Protein AF-A0A8T4JSI2-F1 (afdb_monomer_lite)

Structure (mmCIF, N/CA/C/O backbone):
data_AF-A0A8T4JSI2-F1
#
_entry.id   AF-A0A8T4JSI2-F1
#
loop_
_atom_site.group_PDB
_atom_site.id
_atom_site.type_symbol
_atom_site.label_atom_id
_atom_site.label_alt_id
_atom_site.label_comp_id
_atom_site.label_asym_id
_atom_site.label_entity_id
_atom_site.label_seq_id
_atom_site.pdbx_PDB_ins_code
_atom_site.Cartn_x
_atom_site.Cartn_y
_atom_site.Cartn_z
_atom_site.occupancy
_atom_site.B_iso_or_equiv
_atom_site.auth_seq_id
_atom_site.auth_comp_id
_atom_site.auth_asym_id
_atom_site.auth_atom_id
_atom_site.pdbx_PDB_model_num
ATOM 1 N N . MET A 1 1 ? -12.317 9.825 13.010 1.00 52.91 1 MET A N 1
ATOM 2 C CA . MET A 1 1 ? -13.383 9.235 12.178 1.00 52.91 1 MET A CA 1
ATOM 3 C C . MET A 1 1 ? -13.121 7.735 12.068 1.00 52.91 1 MET A C 1
ATOM 5 O O . MET A 1 1 ? -11.948 7.383 12.065 1.00 52.91 1 MET A O 1
ATOM 9 N N . LEU A 1 2 ? -14.133 6.858 11.969 1.00 42.91 2 LEU A N 1
ATOM 10 C CA . LEU A 1 2 ? -13.864 5.468 11.554 1.00 42.91 2 LEU A CA 1
ATOM 11 C C . LEU A 1 2 ? -13.056 5.510 10.244 1.00 42.91 2 LEU A C 1
ATOM 13 O O . LEU A 1 2 ? -13.365 6.359 9.397 1.00 42.91 2 LEU A O 1
ATOM 17 N N . PRO A 1 3 ? -12.018 4.674 10.076 1.00 49.56 3 PRO A N 1
ATOM 18 C CA . PRO A 1 3 ? -11.310 4.621 8.812 1.00 49.56 3 PRO A CA 1
ATOM 19 C C . PRO A 1 3 ? -12.323 4.368 7.699 1.00 49.56 3 PRO A C 1
ATOM 21 O O . PRO A 1 3 ? -13.070 3.398 7.742 1.00 49.56 3 PRO A O 1
ATOM 24 N N . ILE A 1 4 ? -12.404 5.279 6.725 1.00 50.94 4 ILE A N 1
ATOM 25 C CA . ILE A 1 4 ? -13.126 4.997 5.487 1.00 50.94 4 ILE A CA 1
ATOM 26 C C . ILE A 1 4 ? -12.179 4.112 4.699 1.00 50.94 4 ILE A C 1
ATOM 28 O O . ILE A 1 4 ? -11.185 4.605 4.168 1.00 50.94 4 ILE A O 1
ATOM 32 N N . TYR A 1 5 ? -12.471 2.815 4.692 1.00 55.50 5 TYR A N 1
ATOM 33 C CA . TYR A 1 5 ? -11.712 1.804 3.973 1.00 55.50 5 TYR A CA 1
ATOM 34 C C . TYR A 1 5 ? -11.876 2.067 2.479 1.00 55.50 5 TYR A C 1
ATOM 36 O O . TYR A 1 5 ? -12.967 1.852 1.945 1.00 55.50 5 TYR A O 1
ATOM 44 N N . PRO A 1 6 ? -10.842 2.545 1.772 1.00 62.41 6 PRO A N 1
ATOM 45 C CA . PRO A 1 6 ? -10.924 2.640 0.332 1.00 62.41 6 PRO A CA 1
ATOM 46 C C . PRO A 1 6 ? -10.831 1.199 -0.168 1.00 62.41 6 PRO A C 1
ATOM 48 O O . PRO A 1 6 ? -9.755 0.626 -0.127 1.00 62.41 6 PRO A O 1
ATOM 51 N N . GLY A 1 7 ? -11.970 0.578 -0.488 1.00 71.19 7 GLY A N 1
ATOM 52 C CA . GLY A 1 7 ? -12.135 -0.646 -1.292 1.00 71.19 7 GLY A CA 1
ATOM 53 C C . GLY A 1 7 ? -11.194 -1.844 -1.065 1.00 71.19 7 GLY A C 1
ATOM 54 O O . GLY A 1 7 ? -11.032 -2.657 -1.975 1.00 71.19 7 GLY A O 1
ATOM 55 N N . GLY A 1 8 ? -10.566 -1.969 0.107 1.00 84.56 8 GLY A N 1
ATOM 56 C CA . GLY A 1 8 ? -9.672 -3.072 0.458 1.00 84.56 8 GLY A CA 1
ATOM 57 C C . GLY A 1 8 ? -8.441 -3.196 -0.447 1.00 84.56 8 GLY A C 1
ATOM 58 O O . GLY A 1 8 ? -7.900 -2.216 -0.958 1.00 84.56 8 GLY A O 1
ATOM 59 N N . HIS A 1 9 ? -7.973 -4.429 -0.633 1.00 90.25 9 HIS A N 1
ATOM 60 C CA . HIS A 1 9 ? -6.759 -4.707 -1.399 1.00 90.25 9 HIS A CA 1
ATOM 61 C C . HIS A 1 9 ? -6.868 -4.307 -2.879 1.00 90.25 9 HIS A C 1
ATOM 63 O O . HIS A 1 9 ? -5.904 -3.793 -3.441 1.00 90.25 9 HIS A O 1
ATOM 69 N N . VAL A 1 10 ? -8.055 -4.449 -3.477 1.00 91.44 10 VAL A N 1
ATOM 70 C CA . VAL A 1 10 ? -8.315 -4.064 -4.874 1.00 91.44 10 VAL A CA 1
ATOM 71 C C . VAL A 1 10 ? -8.159 -2.556 -5.075 1.00 91.44 10 VAL A C 1
ATOM 73 O O . VAL A 1 10 ? -7.570 -2.117 -6.058 1.00 91.44 10 VAL A O 1
ATOM 76 N N . ALA A 1 11 ? -8.624 -1.735 -4.132 1.00 88.94 11 ALA A N 1
ATOM 77 C CA . ALA A 1 11 ? -8.423 -0.290 -4.222 1.00 88.94 11 ALA A CA 1
ATOM 78 C C . ALA A 1 11 ? -6.945 0.107 -4.123 1.00 88.94 11 ALA A C 1
ATOM 80 O O . ALA A 1 11 ? -6.524 1.042 -4.799 1.00 88.94 11 ALA A O 1
ATOM 81 N N . TYR A 1 12 ? -6.149 -0.614 -3.326 1.00 89.00 12 TYR A N 1
ATOM 82 C CA . TYR A 1 12 ? -4.697 -0.434 -3.313 1.00 89.00 12 TYR A CA 1
ATOM 83 C C . TYR A 1 12 ? -4.076 -0.770 -4.677 1.00 89.00 12 TYR A C 1
ATOM 85 O O . TYR A 1 12 ? -3.292 0.022 -5.194 1.00 89.00 12 TYR A O 1
ATOM 93 N N . GLN A 1 13 ? -4.457 -1.895 -5.282 1.00 92.25 13 GLN A N 1
ATOM 94 C CA . GLN A 1 13 ? -3.974 -2.295 -6.607 1.00 92.25 13 GLN A CA 1
ATOM 95 C C . GLN A 1 13 ? -4.325 -1.249 -7.677 1.00 92.25 13 GLN A C 1
ATOM 97 O O . GLN A 1 13 ? -3.454 -0.814 -8.428 1.00 92.25 13 GLN A O 1
ATOM 102 N N . ASN A 1 14 ? -5.569 -0.763 -7.684 1.00 92.88 14 ASN A N 1
ATOM 103 C CA . ASN A 1 14 ? -6.004 0.302 -8.591 1.00 92.88 14 ASN A CA 1
ATOM 104 C C . ASN A 1 14 ? -5.201 1.594 -8.393 1.00 92.88 14 ASN A C 1
ATOM 106 O O . ASN A 1 14 ? -4.774 2.196 -9.376 1.00 92.88 14 ASN A O 1
ATOM 110 N N . PHE A 1 15 ? -4.947 1.984 -7.139 1.00 88.81 15 PHE A N 1
ATOM 111 C CA . PHE A 1 15 ? -4.104 3.135 -6.823 1.00 88.81 15 PHE A CA 1
ATOM 112 C C . PHE A 1 15 ? -2.689 2.967 -7.387 1.00 88.81 15 PHE A C 1
ATOM 114 O O . PHE A 1 15 ? -2.187 3.879 -8.034 1.00 88.81 15 PHE A O 1
ATOM 121 N N . VAL A 1 16 ? -2.053 1.806 -7.200 1.00 89.25 16 VAL A N 1
ATOM 122 C CA . VAL A 1 16 ? -0.704 1.547 -7.735 1.00 89.25 16 VAL A CA 1
ATOM 123 C C . VAL A 1 16 ? -0.689 1.648 -9.259 1.00 89.25 16 VAL A C 1
ATOM 125 O O . VAL A 1 16 ? 0.180 2.320 -9.807 1.00 89.25 16 VAL A O 1
ATOM 128 N N . VAL A 1 17 ? -1.666 1.049 -9.946 1.00 91.06 17 VAL A N 1
ATOM 129 C CA . VAL A 1 17 ? -1.771 1.126 -11.415 1.00 91.06 17 VAL A CA 1
ATOM 130 C C . VAL A 1 17 ? -1.946 2.567 -11.887 1.00 91.06 17 VAL A C 1
ATOM 132 O O . VAL A 1 17 ? -1.295 2.979 -12.847 1.00 91.06 17 VAL A O 1
ATOM 135 N N . GLU A 1 18 ? -2.803 3.342 -11.224 1.00 91.94 18 GLU A N 1
ATOM 136 C CA . GLU A 1 18 ? -3.003 4.758 -11.534 1.00 91.94 18 GLU A CA 1
ATOM 137 C C . GLU A 1 18 ? -1.710 5.557 -11.334 1.00 91.94 18 GLU A C 1
ATOM 139 O O . GLU A 1 18 ? -1.304 6.304 -12.222 1.00 91.94 18 GLU A O 1
ATOM 144 N N . GLN A 1 19 ? -1.015 5.360 -10.209 1.00 89.19 19 GLN A N 1
ATOM 145 C CA . GLN A 1 19 ? 0.242 6.056 -9.947 1.00 89.19 19 GLN A CA 1
ATOM 146 C C . GLN A 1 19 ? 1.334 5.670 -10.947 1.00 89.19 19 GLN A C 1
ATOM 148 O O . GLN A 1 19 ? 2.042 6.558 -11.415 1.00 89.19 19 GLN A O 1
ATOM 153 N N . LEU A 1 20 ? 1.451 4.394 -11.324 1.00 88.81 20 LEU A N 1
ATOM 154 C CA . LEU A 1 20 ? 2.415 3.960 -12.336 1.00 88.81 20 LEU A CA 1
ATOM 155 C C . LEU A 1 20 ? 2.126 4.610 -13.693 1.00 88.81 20 LEU A C 1
ATOM 157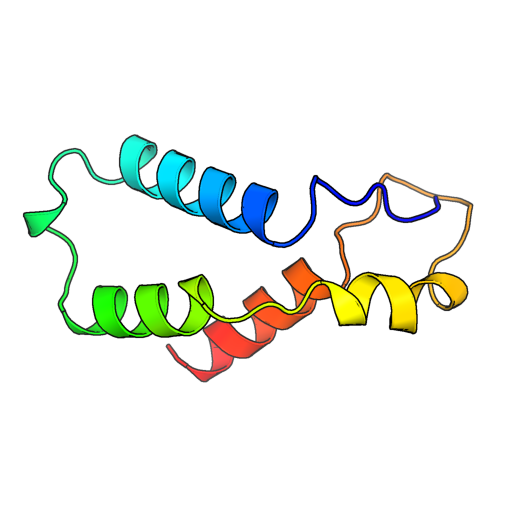 O O . LEU A 1 20 ? 3.041 5.160 -14.294 1.00 88.81 20 LEU A O 1
ATOM 161 N N . ARG A 1 21 ? 0.862 4.637 -14.136 1.00 90.38 21 ARG A N 1
ATOM 162 C CA . ARG A 1 21 ? 0.461 5.295 -15.396 1.00 90.38 21 ARG A CA 1
ATOM 163 C C . ARG A 1 21 ? 0.718 6.801 -15.394 1.00 90.38 21 ARG A C 1
ATOM 165 O O . ARG A 1 21 ? 1.053 7.357 -16.433 1.00 90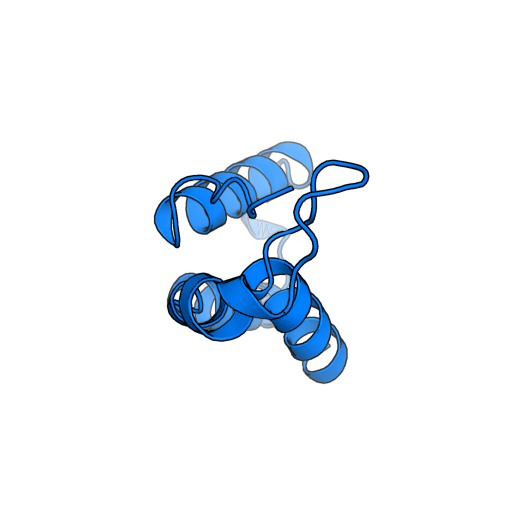.38 21 ARG A O 1
ATOM 172 N N . ASN A 1 22 ? 0.547 7.454 -14.246 1.00 91.50 22 ASN A N 1
ATOM 173 C CA . ASN A 1 22 ? 0.736 8.899 -14.125 1.00 91.50 22 ASN A CA 1
ATOM 174 C C . ASN A 1 22 ? 2.216 9.308 -14.091 1.00 91.50 22 ASN A C 1
ATOM 176 O O . ASN A 1 22 ? 2.539 10.418 -14.506 1.00 91.50 22 ASN A O 1
ATOM 180 N N . HIS A 1 23 ? 3.102 8.444 -13.585 1.00 89.38 23 HIS A N 1
ATOM 181 C CA . HIS A 1 23 ? 4.518 8.778 -13.378 1.00 89.38 23 HIS A CA 1
ATOM 182 C C . HIS A 1 23 ? 5.466 8.124 -14.390 1.00 89.38 23 HIS A C 1
ATOM 184 O O . HIS A 1 23 ? 6.563 8.638 -14.588 1.00 89.38 23 HIS A O 1
ATOM 190 N N . TYR A 1 24 ? 5.056 7.036 -15.048 1.00 87.62 24 TYR A N 1
ATOM 191 C CA . TYR A 1 24 ? 5.855 6.322 -16.042 1.00 87.62 24 TYR A CA 1
ATOM 192 C C . TYR A 1 24 ? 5.084 6.226 -17.360 1.00 87.62 24 TYR A C 1
ATOM 194 O O . TYR A 1 24 ? 4.093 5.503 -17.468 1.00 87.62 24 TYR A O 1
ATOM 202 N N . ALA A 1 25 ? 5.558 6.946 -18.381 1.00 87.81 25 ALA A N 1
ATOM 203 C CA . ALA A 1 25 ? 4.979 6.890 -19.725 1.00 87.81 25 ALA A CA 1
ATOM 204 C C . ALA A 1 25 ? 5.243 5.535 -20.405 1.00 87.81 25 ALA A C 1
ATOM 206 O O . ALA A 1 25 ? 4.417 5.059 -21.185 1.00 87.81 25 ALA A O 1
ATOM 207 N N . ASN A 1 26 ? 6.379 4.905 -20.085 1.00 87.50 26 ASN A N 1
ATOM 208 C CA . ASN A 1 26 ? 6.765 3.594 -20.583 1.00 87.50 26 ASN A CA 1
ATOM 209 C C . ASN A 1 26 ? 7.084 2.642 -19.412 1.00 87.50 26 ASN A C 1
ATOM 211 O O . ASN A 1 26 ? 8.034 2.890 -18.671 1.00 87.50 26 ASN A O 1
ATOM 215 N N . PRO A 1 27 ? 6.357 1.519 -19.256 1.00 76.56 27 PRO A N 1
ATOM 216 C CA . PRO A 1 27 ? 6.622 0.534 -18.204 1.00 76.56 27 PRO A CA 1
ATOM 217 C C . PRO A 1 27 ? 8.029 -0.074 -18.252 1.00 76.56 27 PRO A C 1
ATOM 219 O O . PRO A 1 27 ? 8.542 -0.490 -17.220 1.00 76.56 27 PRO A O 1
ATOM 222 N N . ALA A 1 28 ? 8.663 -0.110 -19.430 1.00 84.19 28 ALA A N 1
ATOM 223 C CA . ALA A 1 28 ? 10.015 -0.648 -19.596 1.00 84.19 28 ALA A CA 1
ATOM 224 C C . ALA A 1 28 ? 11.111 0.230 -18.959 1.00 84.19 28 ALA A C 1
ATOM 226 O O . ALA A 1 28 ? 12.263 -0.184 -18.896 1.00 84.19 28 ALA A O 1
ATOM 227 N N . GLU A 1 29 ? 10.772 1.436 -18.494 1.00 87.38 29 GLU A N 1
ATOM 228 C CA . GLU A 1 29 ? 11.694 2.310 -17.760 1.00 87.38 29 GLU A CA 1
ATOM 229 C C . GLU A 1 29 ? 11.814 1.929 -16.278 1.00 87.38 29 GLU A C 1
ATOM 231 O O . GLU A 1 29 ? 12.689 2.449 -15.582 1.00 87.38 29 GLU A O 1
ATOM 236 N N . LEU A 1 30 ? 10.947 1.041 -15.772 1.00 88.00 30 LEU A N 1
ATOM 237 C CA . LEU A 1 30 ? 10.993 0.617 -14.379 1.00 88.00 30 LEU A CA 1
ATOM 238 C C . LEU A 1 30 ? 12.206 -0.307 -14.145 1.00 88.00 30 LEU A C 1
ATOM 240 O O . LEU A 1 30 ? 12.312 -1.342 -14.798 1.00 88.00 30 LEU A O 1
ATOM 244 N N . PRO A 1 31 ? 13.102 0.007 -13.193 1.00 91.00 31 PRO A N 1
ATOM 245 C CA . PRO A 1 31 ? 14.184 -0.894 -12.810 1.00 91.00 31 PRO A CA 1
ATOM 246 C C . PRO A 1 31 ? 13.659 -2.238 -12.288 1.00 91.00 31 PRO A C 1
ATOM 248 O O . PRO A 1 31 ? 12.731 -2.254 -11.476 1.00 91.00 31 PRO A O 1
ATOM 251 N N . ASP A 1 32 ? 14.329 -3.342 -12.633 1.00 91.44 32 ASP A N 1
ATOM 252 C CA . ASP A 1 32 ? 13.946 -4.704 -12.216 1.00 91.44 32 ASP A CA 1
ATOM 253 C C . ASP A 1 32 ? 13.746 -4.831 -10.696 1.00 91.44 32 ASP A C 1
ATOM 255 O O . ASP A 1 32 ? 12.791 -5.448 -10.229 1.00 91.44 32 ASP A O 1
ATOM 259 N N . ARG A 1 33 ? 14.603 -4.176 -9.897 1.00 91.00 33 ARG A N 1
ATOM 260 C CA . ARG A 1 33 ? 14.479 -4.155 -8.427 1.00 91.00 33 ARG A CA 1
ATOM 261 C C . ARG A 1 33 ? 13.174 -3.504 -7.959 1.00 91.00 33 ARG A C 1
ATOM 263 O O . ARG A 1 33 ? 12.594 -3.946 -6.972 1.00 91.00 33 ARG A O 1
ATOM 270 N N . LEU A 1 34 ? 12.731 -2.436 -8.622 1.00 90.44 34 LEU A N 1
ATOM 271 C CA . LEU A 1 34 ? 11.470 -1.776 -8.282 1.00 90.44 34 LEU A CA 1
ATOM 272 C C . LEU A 1 34 ? 10.272 -2.627 -8.704 1.00 90.44 34 LEU A C 1
ATOM 274 O O . LEU A 1 34 ? 9.275 -2.632 -7.986 1.00 90.44 34 LEU A O 1
ATOM 278 N N . LEU A 1 35 ? 10.387 -3.369 -9.808 1.00 89.56 35 LEU A N 1
ATOM 279 C CA . LEU A 1 35 ? 9.354 -4.302 -10.248 1.00 89.56 35 LEU A CA 1
ATOM 280 C C . LEU A 1 35 ? 9.189 -5.468 -9.259 1.00 89.56 35 LEU A C 1
ATOM 282 O O . LEU A 1 35 ? 8.070 -5.718 -8.822 1.00 89.56 35 LEU A O 1
ATOM 286 N N . ASP A 1 36 ? 10.288 -6.083 -8.809 1.00 92.62 36 ASP A N 1
ATOM 287 C CA . ASP A 1 36 ? 10.260 -7.139 -7.780 1.00 92.62 36 ASP A CA 1
ATOM 288 C C . ASP A 1 36 ? 9.606 -6.646 -6.477 1.00 92.62 36 ASP A C 1
ATOM 290 O O . ASP A 1 36 ? 8.727 -7.295 -5.906 1.00 92.62 36 ASP A O 1
ATOM 294 N N . ILE A 1 37 ? 9.965 -5.441 -6.016 1.00 92.56 37 ILE A N 1
ATOM 295 C CA . ILE A 1 37 ? 9.316 -4.835 -4.846 1.00 92.56 37 ILE A CA 1
ATOM 296 C C . ILE A 1 37 ? 7.823 -4.608 -5.120 1.00 92.56 37 ILE A C 1
ATOM 298 O O . ILE A 1 37 ? 6.991 -4.946 -4.274 1.00 92.56 37 ILE A O 1
ATOM 302 N N . ALA A 1 38 ? 7.463 -4.056 -6.280 1.00 90.12 38 ALA A N 1
ATOM 303 C CA . ALA A 1 38 ? 6.072 -3.800 -6.632 1.00 90.12 38 ALA A CA 1
ATOM 304 C C . ALA A 1 38 ? 5.240 -5.091 -6.631 1.00 90.12 38 ALA A C 1
ATOM 306 O O . ALA A 1 38 ? 4.180 -5.103 -6.009 1.00 90.12 38 ALA A O 1
ATOM 307 N N . GLU A 1 39 ? 5.735 -6.181 -7.218 1.00 92.50 39 GLU A N 1
ATOM 308 C CA . GLU A 1 39 ? 5.076 -7.495 -7.227 1.00 92.50 39 GLU A CA 1
ATOM 309 C C . GLU A 1 39 ? 4.869 -8.045 -5.808 1.00 92.50 39 GLU A C 1
ATOM 311 O O . GLU A 1 39 ? 3.761 -8.439 -5.429 1.00 92.50 39 GLU A O 1
ATOM 316 N N . ARG A 1 40 ? 5.895 -7.968 -4.952 1.00 93.50 40 ARG A N 1
ATOM 317 C CA . ARG A 1 40 ? 5.810 -8.441 -3.557 1.00 93.50 40 ARG A CA 1
ATOM 318 C C . ARG A 1 40 ? 4.769 -7.687 -2.735 1.00 93.50 40 ARG A C 1
ATOM 320 O O . ARG A 1 40 ? 4.181 -8.260 -1.811 1.00 93.50 40 ARG A O 1
ATOM 327 N N . PHE A 1 41 ? 4.558 -6.403 -3.018 1.00 93.25 41 PHE A N 1
ATOM 328 C CA . PHE A 1 41 ? 3.511 -5.602 -2.379 1.00 93.25 41 PHE A CA 1
ATOM 329 C C . PHE A 1 41 ? 2.151 -5.741 -3.075 1.00 93.25 41 PHE A C 1
ATOM 331 O O . PHE A 1 41 ? 1.123 -5.632 -2.398 1.00 93.25 41 PHE A O 1
ATOM 338 N N . TRP A 1 42 ? 2.138 -6.030 -4.378 1.00 93.31 42 TRP A N 1
ATOM 339 C CA . TRP A 1 42 ? 0.946 -6.217 -5.202 1.00 93.31 42 TRP A CA 1
ATOM 340 C C . TRP A 1 42 ? 0.067 -7.364 -4.711 1.00 93.31 42 TRP A C 1
ATOM 342 O O . TRP A 1 42 ? -1.147 -7.198 -4.630 1.00 93.31 42 TRP A O 1
ATOM 352 N N . GLU A 1 43 ? 0.673 -8.491 -4.334 1.00 93.19 43 GLU A N 1
ATOM 353 C CA . GLU A 1 43 ? -0.035 -9.671 -3.813 1.00 93.19 43 GLU A CA 1
ATOM 354 C C . GLU A 1 43 ? -0.313 -9.585 -2.303 1.00 93.19 43 GLU A C 1
ATOM 356 O O . GLU A 1 43 ? -1.110 -10.341 -1.738 1.00 93.19 43 GLU A O 1
ATOM 361 N N . LYS A 1 44 ? 0.363 -8.666 -1.602 1.00 93.50 44 LYS A N 1
ATOM 362 C CA . LYS A 1 44 ? 0.312 -8.594 -0.143 1.00 93.50 44 LYS A CA 1
ATOM 363 C C . LYS A 1 44 ? -0.946 -7.874 0.333 1.00 93.50 44 LYS A C 1
ATOM 365 O O . LYS A 1 44 ? -1.015 -6.642 0.468 1.00 93.50 44 LYS A O 1
ATOM 370 N N . ASN A 1 45 ? -1.941 -8.678 0.682 1.00 93.44 45 ASN A N 1
ATOM 371 C CA . ASN A 1 45 ? -3.164 -8.194 1.295 1.00 93.44 45 ASN A CA 1
ATOM 372 C C . ASN A 1 45 ? -2.968 -7.892 2.793 1.00 93.44 45 ASN A C 1
ATOM 374 O O . ASN A 1 45 ? -2.956 -8.786 3.633 1.00 93.44 45 ASN A O 1
ATOM 378 N N . LEU A 1 46 ? -2.847 -6.604 3.128 1.00 91.69 46 LEU A N 1
ATOM 379 C CA . LEU A 1 46 ? -2.771 -6.102 4.507 1.00 91.69 46 LEU A CA 1
ATOM 380 C C . LEU A 1 46 ? -4.100 -5.524 5.019 1.00 91.69 46 LEU A C 1
ATOM 382 O O . LEU A 1 46 ? -4.118 -4.891 6.071 1.00 91.69 46 LEU A O 1
ATOM 386 N N . THR A 1 47 ? -5.212 -5.698 4.299 1.00 89.19 47 THR A N 1
ATOM 387 C CA . THR A 1 47 ? -6.504 -5.090 4.669 1.00 89.19 47 THR A CA 1
ATOM 388 C C . THR A 1 47 ? -7.021 -5.585 6.024 1.00 89.19 47 THR A C 1
ATOM 390 O O . THR A 1 47 ? -7.703 -4.842 6.717 1.00 89.19 47 THR A O 1
ATOM 393 N N . GLY A 1 48 ? -6.625 -6.781 6.475 1.00 90.31 48 GLY A N 1
ATOM 394 C CA . GLY A 1 48 ? -6.964 -7.266 7.821 1.00 90.31 48 GLY A CA 1
ATOM 395 C C . GLY A 1 48 ? 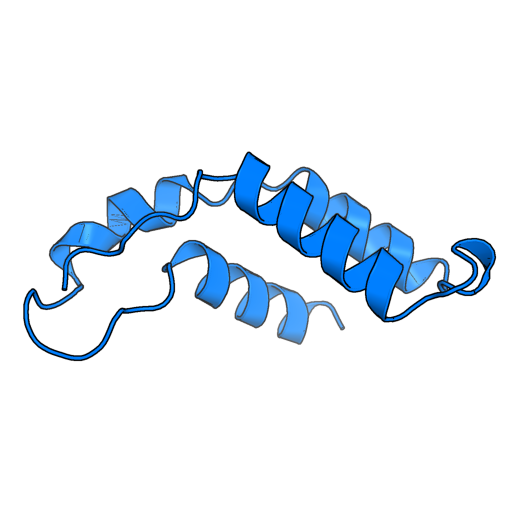-6.454 -6.368 8.961 1.00 90.31 48 GLY A C 1
ATOM 396 O O . GLY A 1 48 ? -7.073 -6.314 10.021 1.00 90.31 48 GLY A O 1
ATOM 397 N N . ILE A 1 49 ? -5.374 -5.610 8.734 1.00 90.50 49 ILE A N 1
ATOM 398 C CA . ILE A 1 49 ? -4.820 -4.666 9.720 1.00 90.50 49 ILE A CA 1
ATOM 399 C C . ILE A 1 49 ? -5.759 -3.491 9.953 1.00 90.50 49 ILE A C 1
ATOM 401 O O . ILE A 1 49 ? -5.848 -2.982 11.067 1.00 90.50 49 ILE A O 1
ATOM 405 N N . ASP A 1 50 ? -6.478 -3.076 8.914 1.00 87.31 50 ASP A N 1
ATOM 406 C CA . ASP A 1 50 ? -7.432 -1.990 9.045 1.00 87.31 50 ASP A CA 1
ATOM 407 C C . ASP A 1 50 ? -8.525 -2.375 10.064 1.00 87.31 50 ASP A C 1
ATOM 409 O O . ASP A 1 50 ? -8.840 -1.576 10.949 1.00 87.31 50 ASP A O 1
ATOM 413 N N . THR A 1 51 ? -9.032 -3.618 9.999 1.00 87.25 51 THR A N 1
ATOM 414 C CA . THR A 1 51 ? -10.046 -4.153 10.932 1.00 87.25 51 THR A CA 1
ATOM 415 C C . THR A 1 51 ? -9.480 -4.341 12.328 1.00 87.25 51 THR A C 1
ATOM 417 O O . THR A 1 51 ? -10.101 -3.919 13.300 1.00 87.25 51 THR A O 1
ATOM 420 N N . LEU A 1 52 ? -8.279 -4.912 12.430 1.00 90.19 52 LEU A N 1
ATOM 421 C CA . LEU A 1 52 ? -7.605 -5.124 13.710 1.00 90.19 52 LEU A CA 1
ATOM 422 C C . LEU A 1 52 ? -7.394 -3.812 14.476 1.00 90.19 52 LEU A C 1
ATOM 424 O O . LEU A 1 52 ? -7.571 -3.763 15.688 1.00 90.19 52 LEU A O 1
ATOM 428 N N . MET A 1 53 ? -7.012 -2.745 13.773 1.00 87.31 53 MET A N 1
ATOM 429 C CA . MET A 1 53 ? -6.704 -1.462 14.399 1.00 87.31 53 MET A CA 1
ATOM 430 C C . MET A 1 53 ? -7.918 -0.540 14.517 1.00 87.31 53 MET A C 1
ATOM 432 O O . MET A 1 53 ? -7.765 0.573 15.006 1.00 87.31 53 MET A O 1
ATOM 436 N N . GLN A 1 54 ? -9.114 -0.961 14.099 1.00 83.06 54 GLN A N 1
ATOM 437 C CA . GLN A 1 54 ? -10.296 -0.097 14.035 1.00 83.06 54 GLN A CA 1
ATOM 438 C C . GLN A 1 54 ? -10.611 0.595 15.372 1.00 83.06 54 GLN A C 1
ATOM 440 O O . GLN A 1 54 ? -10.948 1.780 15.377 1.00 83.06 54 GLN A O 1
ATOM 445 N N . GLU A 1 55 ? -10.455 -0.109 16.495 1.00 85.12 55 GLU A N 1
ATOM 446 C CA . GLU A 1 55 ? -10.706 0.428 17.841 1.00 85.12 55 GLU A CA 1
ATOM 447 C C . GLU A 1 55 ? -9.627 1.414 18.320 1.00 85.12 55 GLU A C 1
ATOM 449 O O . GLU A 1 55 ? -9.881 2.237 19.197 1.00 85.12 55 GLU A O 1
ATOM 454 N N . CYS A 1 56 ? -8.435 1.391 17.717 1.00 83.69 56 CYS A N 1
ATOM 455 C CA . CYS A 1 56 ? -7.337 2.300 18.051 1.00 83.69 56 CYS A CA 1
ATOM 456 C C . CYS A 1 56 ? -7.510 3.704 17.448 1.00 83.69 56 CYS A C 1
ATOM 458 O O . CYS A 1 56 ? -6.754 4.616 17.789 1.00 83.69 56 CYS A O 1
ATOM 460 N N . TYR A 1 57 ? -8.475 3.901 16.542 1.00 77.38 57 TYR A N 1
ATOM 461 C CA . TYR A 1 57 ? -8.711 5.189 15.888 1.00 77.38 57 TYR A CA 1
ATOM 462 C C . TYR A 1 57 ? -9.882 5.933 16.528 1.00 77.38 57 TYR A C 1
ATOM 464 O O . TYR A 1 57 ? -10.996 5.428 16.652 1.00 77.38 57 TYR A O 1
ATOM 472 N N . SER A 1 58 ? -9.643 7.198 16.880 1.00 73.56 58 SER A N 1
ATOM 473 C CA . SER A 1 58 ? -10.687 8.081 17.404 1.00 73.56 58 SER A CA 1
ATOM 474 C C . SER A 1 58 ? -11.770 8.341 16.360 1.00 73.56 58 SER A C 1
ATOM 476 O O . SER A 1 58 ? -11.484 8.519 15.176 1.00 73.56 58 SER A O 1
ATOM 478 N N . ARG A 1 59 ? -13.027 8.477 16.796 1.00 70.69 59 ARG A N 1
ATOM 479 C CA . ARG A 1 59 ? -14.140 8.952 15.951 1.00 70.69 59 ARG A CA 1
ATOM 480 C C . ARG A 1 59 ? -14.016 10.426 15.553 1.00 70.69 59 ARG A C 1
ATOM 482 O O . ARG A 1 59 ? -14.550 10.805 14.515 1.00 70.69 59 ARG A O 1
ATOM 489 N N . PHE A 1 60 ? -13.258 11.224 16.300 1.00 74.00 60 PHE A N 1
ATOM 490 C CA . PHE A 1 60 ? -13.053 12.652 16.041 1.00 74.00 60 PHE A CA 1
ATOM 491 C C . PHE A 1 60 ? -11.784 12.902 15.214 1.00 74.00 60 PHE A C 1
ATOM 493 O O . PHE A 1 60 ? -10.909 12.040 15.144 1.00 74.00 60 PHE A O 1
ATOM 500 N N . GLY A 1 61 ? -11.696 14.068 14.570 1.00 71.19 61 GLY A N 1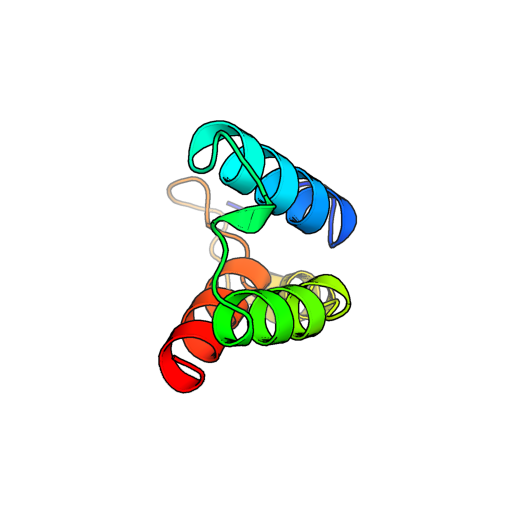
ATOM 501 C CA . GLY A 1 61 ? -10.534 14.477 13.775 1.00 71.19 61 GLY A CA 1
ATOM 502 C C . GLY A 1 61 ? -10.674 14.257 12.261 1.00 71.19 61 GLY A C 1
ATOM 503 O O . GLY A 1 61 ? -11.716 13.784 11.796 1.00 71.19 61 GLY A O 1
ATOM 504 N N . PRO A 1 62 ? -9.638 14.632 11.487 1.00 73.88 62 PRO A N 1
ATOM 505 C CA . PRO A 1 62 ? -9.641 14.551 10.027 1.00 73.88 62 PRO A CA 1
ATOM 506 C C . PRO A 1 62 ? -9.743 13.102 9.534 1.00 73.88 62 PRO A C 1
ATOM 508 O O . PRO A 1 62 ? -9.521 12.152 10.288 1.00 73.88 62 PRO A O 1
ATOM 511 N N . LYS A 1 63 ? -10.074 12.929 8.248 1.00 71.12 63 LYS A N 1
ATOM 512 C CA . LYS A 1 63 ? -10.184 11.610 7.609 1.00 71.12 63 LYS A CA 1
ATOM 513 C C . LYS A 1 63 ? -8.860 10.837 7.779 1.00 71.12 63 LYS A C 1
ATOM 515 O O . LYS A 1 63 ? -7.846 11.280 7.236 1.00 71.12 63 LYS A O 1
ATOM 520 N N . PRO A 1 64 ? -8.836 9.716 8.525 1.00 71.06 64 PRO A N 1
ATOM 521 C CA . PRO A 1 64 ? -7.594 9.000 8.797 1.00 71.06 64 PRO A CA 1
ATOM 522 C C . PRO A 1 64 ? -7.125 8.232 7.556 1.00 71.06 64 PRO A C 1
ATOM 524 O O . PRO A 1 64 ? -7.941 7.770 6.753 1.00 71.06 64 PRO A O 1
ATOM 527 N N . ARG A 1 65 ? -5.803 8.062 7.412 1.00 77.50 65 ARG A N 1
ATOM 528 C CA . ARG A 1 65 ? -5.251 7.077 6.470 1.00 77.50 65 ARG A CA 1
ATOM 529 C C . ARG A 1 65 ? -5.495 5.662 7.006 1.00 77.50 65 ARG A C 1
ATOM 531 O O . ARG A 1 65 ? -5.365 5.469 8.216 1.00 77.50 65 ARG A O 1
ATOM 538 N N . PRO A 1 66 ? -5.780 4.679 6.135 1.00 84.44 66 PRO A N 1
ATOM 539 C CA . PRO A 1 66 ? -5.924 3.292 6.555 1.00 84.44 66 PRO A CA 1
ATOM 540 C C . PRO A 1 66 ? -4.631 2.771 7.206 1.00 84.44 66 PRO A C 1
ATOM 542 O O . PRO A 1 66 ? -3.544 3.007 6.658 1.00 84.44 66 PRO A O 1
ATOM 545 N N . PRO A 1 67 ? -4.721 2.055 8.337 1.00 89.25 67 PRO A N 1
ATOM 546 C CA . PRO A 1 67 ? -3.603 1.338 8.954 1.00 89.25 67 PRO A CA 1
ATOM 547 C C . PRO A 1 67 ? -2.745 0.537 7.971 1.00 89.25 67 PRO A C 1
ATOM 549 O O . PRO A 1 67 ? -1.515 0.569 8.021 1.00 89.25 67 PRO A O 1
ATOM 552 N N . SER A 1 68 ? -3.385 -0.136 7.021 1.00 90.00 68 SER A N 1
ATOM 553 C CA . SER A 1 68 ? -2.744 -0.962 6.009 1.00 90.00 68 SER A CA 1
ATOM 554 C C . SER A 1 68 ? -1.916 -0.137 5.020 1.00 90.00 68 SER A C 1
ATOM 556 O O . SER A 1 68 ? -0.900 -0.621 4.522 1.00 90.00 68 SER A O 1
ATOM 558 N N . CYS A 1 69 ? -2.286 1.118 4.749 1.00 87.19 69 CYS A N 1
ATOM 559 C CA . CYS A 1 69 ? -1.468 2.044 3.962 1.00 87.19 69 CYS A CA 1
ATOM 560 C C . CYS A 1 69 ? -0.230 2.492 4.744 1.00 87.19 69 CYS A C 1
ATOM 562 O O . CYS A 1 69 ? 0.862 2.560 4.181 1.00 87.19 69 CYS A O 1
ATOM 564 N N . ILE A 1 70 ? -0.390 2.773 6.041 1.00 89.31 70 ILE A N 1
ATOM 565 C CA . ILE A 1 70 ? 0.720 3.166 6.917 1.00 89.31 70 ILE A CA 1
ATOM 566 C C . ILE A 1 70 ? 1.723 2.014 7.020 1.00 89.31 70 ILE A C 1
ATOM 568 O O . ILE A 1 70 ? 2.902 2.209 6.732 1.00 89.31 70 ILE A O 1
ATOM 572 N N . LEU A 1 71 ? 1.259 0.799 7.324 1.00 92.50 71 LEU A N 1
ATOM 573 C CA . LEU A 1 71 ? 2.123 -0.377 7.400 1.00 92.50 71 LEU A CA 1
ATOM 574 C C . LEU A 1 71 ? 2.855 -0.636 6.077 1.00 92.50 71 LEU A C 1
ATOM 576 O O . LEU A 1 71 ? 4.054 -0.898 6.093 1.00 92.50 71 LEU A O 1
ATOM 580 N N . ARG A 1 72 ? 2.174 -0.501 4.929 1.00 92.31 72 ARG A N 1
ATOM 581 C CA . ARG A 1 72 ? 2.832 -0.613 3.616 1.00 92.31 72 ARG A CA 1
ATOM 582 C C . ARG A 1 72 ? 3.965 0.394 3.454 1.00 92.31 72 ARG A C 1
ATOM 584 O O . ARG A 1 72 ? 5.034 0.000 3.006 1.00 92.31 72 ARG A O 1
ATOM 591 N N . SER A 1 73 ? 3.759 1.653 3.845 1.00 90.81 73 SER A N 1
ATOM 592 C CA . SER A 1 73 ? 4.819 2.667 3.765 1.00 90.81 73 SER A CA 1
ATOM 593 C C . SER A 1 73 ? 6.018 2.336 4.656 1.00 90.81 73 SER A C 1
ATOM 595 O O . SER A 1 73 ? 7.149 2.453 4.203 1.00 90.81 73 SER A O 1
ATOM 597 N N . VAL A 1 74 ? 5.785 1.838 5.876 1.00 94.00 74 VAL A N 1
ATOM 598 C CA . VAL A 1 74 ? 6.864 1.416 6.784 1.00 94.00 74 VAL A CA 1
ATOM 599 C C . VAL A 1 74 ? 7.638 0.232 6.206 1.00 94.00 74 VAL A C 1
ATOM 601 O O . VAL A 1 74 ? 8.864 0.263 6.175 1.00 94.00 74 VAL A O 1
ATOM 604 N N . LEU A 1 75 ? 6.939 -0.791 5.706 1.00 95.19 75 LEU A N 1
ATOM 605 C CA . LEU A 1 75 ? 7.575 -1.951 5.078 1.00 95.19 75 LEU A CA 1
ATOM 606 C C . LEU A 1 75 ? 8.388 -1.548 3.842 1.00 95.19 75 LEU A C 1
ATOM 608 O O . LEU A 1 75 ? 9.488 -2.061 3.642 1.00 95.19 75 LEU A O 1
ATOM 612 N N . LEU A 1 76 ? 7.870 -0.625 3.028 1.00 93.06 76 LEU A N 1
ATOM 613 C CA . LEU A 1 76 ? 8.569 -0.130 1.845 1.00 93.06 76 LEU A CA 1
ATOM 614 C C . LEU A 1 76 ? 9.868 0.586 2.236 1.00 93.06 76 LEU A C 1
ATOM 616 O O . LEU A 1 76 ? 10.908 0.286 1.660 1.00 93.06 76 LEU A O 1
ATOM 620 N N . SER A 1 77 ? 9.832 1.447 3.258 1.00 94.12 77 SER A N 1
ATOM 621 C CA . SER A 1 77 ? 11.018 2.156 3.761 1.00 94.12 77 SER A CA 1
ATOM 622 C C . SER A 1 77 ? 12.121 1.238 4.294 1.00 94.12 77 SER A C 1
ATOM 624 O O . SER A 1 77 ? 13.266 1.662 4.362 1.00 94.12 77 SER A O 1
ATOM 626 N N . ILE A 1 78 ? 11.788 0.010 4.701 1.00 94.62 78 ILE A N 1
ATOM 627 C CA . ILE A 1 78 ? 12.769 -0.993 5.153 1.00 94.62 78 ILE A CA 1
ATOM 628 C C . ILE A 1 78 ? 13.305 -1.822 3.970 1.00 94.62 78 ILE A C 1
ATOM 630 O O . ILE A 1 78 ? 14.371 -2.422 4.064 1.00 94.62 78 ILE A O 1
ATOM 634 N N . THR A 1 79 ? 12.555 -1.894 2.867 1.00 90.12 79 THR A N 1
ATOM 635 C CA . THR A 1 79 ? 12.871 -2.745 1.705 1.00 90.12 79 THR A CA 1
ATOM 636 C C . THR A 1 79 ? 13.700 -2.012 0.637 1.00 90.12 79 THR A C 1
ATOM 638 O O . THR A 1 79 ? 14.441 -2.651 -0.119 1.00 90.12 79 THR A O 1
ATOM 641 N N . LEU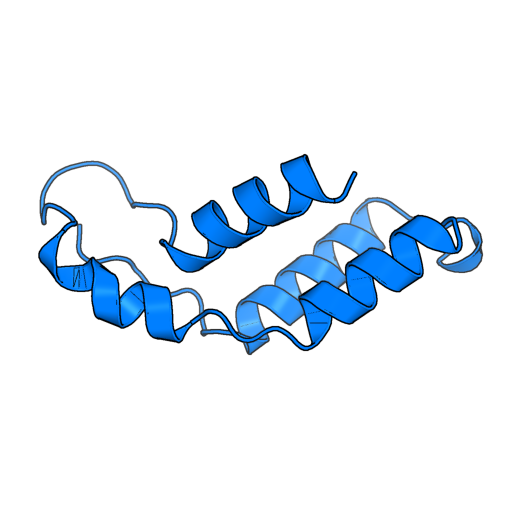 A 1 80 ? 13.553 -0.686 0.553 1.00 81.31 80 LEU A N 1
ATOM 642 C CA . LEU A 1 80 ? 14.342 0.198 -0.316 1.00 81.31 80 LEU A CA 1
ATOM 643 C C . LEU A 1 80 ? 15.780 0.343 0.195 1.00 81.31 80 LEU A C 1
ATOM 645 O O . LEU A 1 80 ? 16.701 0.168 -0.643 1.00 81.31 80 LEU A O 1
#

Foldseek 3Di:
DQAPPQPFLVSVLVVVVVVCVVPPVDPVPDDPLVVVVCVVSNPDGPRVVQVVCRVVDDPDDDRDDRPSVVVSVVVVVVSD

Radius of gyration: 14.37 Å; chains: 1; bounding box: 29×24×39 Å

pLDDT: mean 84.87, std 11.32, range [42.91, 95.19]

Secondary structure (DSSP, 8-state):
------SHHHHHHHHHHHHHHHH-S-GGGS-HHHHHHHHHHHS---HHHHHHTGGGS-SSSS-PPPHHHHHHHHHHHHH-

Sequence (80 aa):
MLPIYPGGHVAYQNFVVEQLRNHYANPAELPDRLLDIAERFWEKNLTGIDTLMQECYSRFGPKPRPPSCILRSVLLSITL

=== Feature glossary ===
A reading guide for the features in this record.

Start from the sequence.

  · This is the polypeptide sequence — one letter per residue, N-terminus first. Length ranges from a few dozen residues for small domains to over a thousand for large multi-domain proteins.

Fold it, and you get atomic coordinates and the backbone conformation that goes with them.

  · Structure coordinates are given as an mmCIF _atom_site loop: one row per atom with element, residue name, chain id, sequence number, and x/y/z position in Å. Only the four main-chain atoms per residue are included here; side chains are omitted to keep the record compact.

  · Backbone dihedral angles. Every residue except chain termini has a φ (preceding-C → N → Cα → C) and a ψ (N → Cα → C → next-N). They are reported in degrees following the IUPAC sign convention. Secondary structure is essentially a statement about which (φ, ψ) basin each residue occupies.

  · The SS8 string is DSSP's per-residue secondary-structure call. α-helix (H) means an i→i+4 H-bond ladder; β-strand (E) means the residue participates in a β-sheet; 3₁₀ (G) and π (I) are tighter and wider helices; T/S are turns/bends; '-' is loop.

  · SS3 is a coarse helix/strand/coil call (letters a/b/c) made by the P-SEA algorithm from inter-Cα distances and dihedrals. It is less detailed than DSSP but needs only Cα positions.

Summarize the fold with a handful of shape descriptors and a per-residue structural alphabet.

  · Radius of gyration (Rg) is the root-mean-square distance of Cα atoms from their centroid — a single number for overall size and compactness. A globular domain of N residues has Rg ≈ 2.2·N^0.38 Å; an extended or disordered chain has a much larger Rg. The Cα contact count is the number of residue pairs whose Cα atoms are within 8 Å and are more than four positions apart in sequence — a standard proxy for tertiary packing density. The bounding box is the smallest axis-aligned box enclosing all Cα atoms.

  · The Foldseek 3Di string encodes local tertiary geometry as a 20-letter alphabet — one character per residue — derived from the relative positions of nearby Cα atoms. Unlike the amino-acid sequence, 3Di is a direct function of the 3D structure, so two proteins with the same fold have similar 3Di strings even at low sequence identity.

  · Solvent-accessible surface area (SASA) is the area in Å² traced out by the centre of a 1.4 Å probe sphere (a water molecule) rolled over the protein's van der Waals surface (Shrake–Rupley / Lee–Richards construction). Buried residues have near-zero SASA; fully exposed residues can exceed 200 Å². The total SASA scales roughly with the number of surface residues.

Ask how reliable the model is.

  · pLDDT (predicted Local Distance Difference Test) is AlphaFold's per-residue confidence score, ranging from 0 to 100. Values above 90 indicate high confidence (typically well-packed cores); 70–90 is confident; 50–70 low confidence; below 50 usually means the region is disordered or the prediction is unreliable there. AlphaFold stores pLDDT in the mmCIF B-factor column.

  · B-factor (Debye–Waller factor) reflects atomic displacement in the crystal lattice. It is an experimental observable (units Å²), not a prediction; low values mean the atom is pinned down, high values mean it moves or is heterogeneous across the crystal.

  · Predicted Aligned Error (PAE) is an AlphaFold confidence matrix: entry (i, j) is the expected error in the position of residue j, in ångströms, when the prediction is superimposed on the true structure at residue i. Low PAE within a block of residues means that block is internally rigid and well-predicted; high PAE between two blocks means their relative placement is uncertain even if each block individually is confident.

Place it in context: what it resembles, what it is annotated as, and how it looks.

  · Nearest PDB neighbors are the top structural matches found by Foldseek when searching this structure against the entire Protein Data Bank. Each hit reports a TM-score (0 to 1; >0.5 almost always implies the same fold) and an E-value. These are *structural* homologs — they may share no detectable sequence similarity.

  · Functional annotations link the protein to curated databases. InterPro entries identify conserved domains and families by matching the sequence against member-database signatures (Pfam, PROSITE, CDD, …). Gene Ontology (GO) terms describe molecular function, biological process, and cellular component in a controlled vocabulary. CATH places the structure in a hierarchical fold classification (Class/Architecture/Topology/Homologous-superfamily). The organism is the source species.

  · Three diagnostic plots accompany the record. The Cα contact map visualizes the tertiary structure as a 2D adjacency matrix (8 Å cutoff, sequence-local contacts suppressed). The Ramachandran plot shows the distribution of backbone (φ, ψ) torsions, with points in the α and β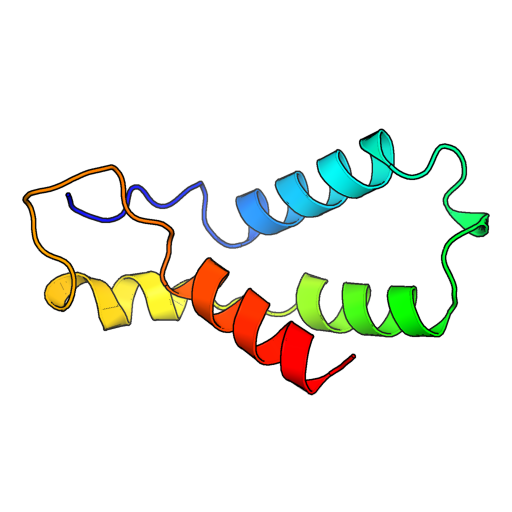 basins reflecting secondary structure content. The PAE plot shows AlphaFold's inter-residue confidence as a color matrix.

  · Six rendered views show the 3D structure from the faces of a cube — i.e. along ±x, ±y, ±z. Rendering representation is drawn randomly per protein from cartoon (secondary-structure ribbons), sticks (backbone bonds), or molecular surface; coloring is either N→C rainbow (blue at the N-terminus through red at the C-terminus) or one color per chain.